Protein AF-A0A3Q9FRD4-F1 (afdb_monomer)

Structure (mmCIF, N/CA/C/O backbone):
data_AF-A0A3Q9FRD4-F1
#
_entry.id   AF-A0A3Q9FRD4-F1
#
loop_
_atom_site.group_PDB
_atom_site.id
_atom_site.type_symbol
_atom_site.label_atom_id
_atom_site.label_alt_id
_atom_site.label_comp_id
_atom_site.label_asym_id
_atom_site.label_entity_id
_atom_site.label_seq_id
_atom_site.pdbx_PDB_ins_code
_atom_site.Cartn_x
_atom_site.C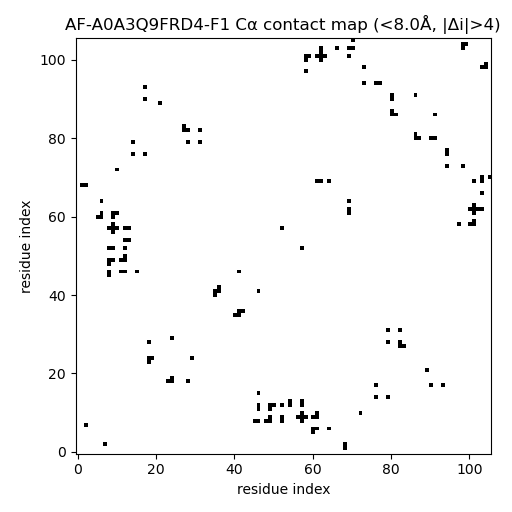artn_y
_atom_site.Cartn_z
_atom_site.occupancy
_atom_site.B_iso_or_equiv
_atom_site.auth_seq_id
_atom_site.auth_comp_id
_atom_site.auth_asym_id
_atom_site.auth_atom_id
_atom_site.pdbx_PDB_model_num
ATOM 1 N N . MET A 1 1 ? -14.943 9.392 -2.559 1.00 51.12 1 MET A N 1
ATOM 2 C CA . MET A 1 1 ? -13.527 9.235 -2.158 1.00 51.12 1 MET A CA 1
ATOM 3 C C . MET A 1 1 ? -13.431 7.918 -1.415 1.00 51.12 1 MET A C 1
ATOM 5 O O . MET A 1 1 ? -14.178 7.755 -0.467 1.00 51.12 1 MET A O 1
ATOM 9 N N . LEU A 1 2 ? -12.624 6.968 -1.891 1.00 72.88 2 LEU A N 1
ATOM 10 C CA . LEU A 1 2 ? -12.618 5.594 -1.363 1.00 72.88 2 LEU A CA 1
ATOM 11 C C . LEU A 1 2 ? -11.794 5.440 -0.071 1.00 72.88 2 LEU A C 1
ATOM 13 O O . LEU A 1 2 ? -12.104 4.579 0.740 1.00 72.88 2 LEU A O 1
ATOM 17 N N . PHE A 1 3 ? -10.813 6.323 0.146 1.00 84.19 3 PHE A N 1
ATOM 18 C CA . PHE A 1 3 ? -9.924 6.316 1.308 1.00 84.19 3 PHE A CA 1
ATOM 19 C C . PHE A 1 3 ? -9.812 7.709 1.937 1.00 84.19 3 PHE A C 1
ATOM 21 O O . PHE A 1 3 ? -9.727 8.715 1.222 1.00 84.19 3 PHE A O 1
ATOM 28 N N . GLU A 1 4 ? -9.764 7.758 3.264 1.00 90.00 4 GLU A N 1
ATOM 29 C CA . GLU A 1 4 ? -9.387 8.929 4.050 1.00 90.00 4 GLU A CA 1
ATOM 30 C C . GLU A 1 4 ? -7.887 9.224 3.924 1.00 90.00 4 GLU A C 1
ATOM 32 O O . GLU A 1 4 ? -7.120 8.453 3.347 1.00 90.00 4 GLU A O 1
ATOM 37 N N . LYS A 1 5 ? -7.429 10.360 4.463 1.00 90.31 5 LYS A N 1
ATOM 38 C CA . LYS A 1 5 ? -6.028 10.786 4.323 1.00 90.31 5 LYS A CA 1
ATOM 39 C C . LYS A 1 5 ? -5.045 9.756 4.894 1.00 90.31 5 LYS A C 1
ATOM 41 O O . LYS A 1 5 ? -4.059 9.452 4.228 1.00 90.31 5 LYS A O 1
ATOM 46 N N . ASN A 1 6 ? -5.311 9.224 6.087 1.00 91.69 6 ASN A N 1
ATOM 47 C CA . ASN A 1 6 ? -4.424 8.254 6.741 1.00 91.69 6 ASN A CA 1
ATOM 48 C C . ASN A 1 6 ? -4.482 6.882 6.066 1.00 91.69 6 ASN A C 1
ATOM 50 O O . ASN A 1 6 ? -3.435 6.294 5.820 1.00 91.69 6 ASN A O 1
ATOM 54 N N . GLU A 1 7 ? -5.675 6.428 5.676 1.00 93.06 7 GLU A N 1
ATOM 55 C CA . GLU A 1 7 ? -5.847 5.213 4.871 1.00 93.06 7 GLU A CA 1
ATOM 56 C C . GLU A 1 7 ? -5.074 5.323 3.553 1.00 93.06 7 GLU A C 1
ATOM 58 O O . GLU A 1 7 ? -4.296 4.441 3.212 1.00 93.06 7 GLU A O 1
ATOM 63 N N . LYS A 1 8 ? -5.185 6.457 2.848 1.00 92.06 8 LYS A N 1
ATOM 64 C CA . LYS A 1 8 ? -4.431 6.696 1.612 1.00 92.06 8 LYS A CA 1
ATOM 65 C C . LYS A 1 8 ? -2.921 6.666 1.853 1.00 92.06 8 LYS A C 1
ATOM 67 O O . LYS A 1 8 ? -2.205 6.100 1.036 1.00 92.06 8 LYS A O 1
ATOM 72 N N . LYS A 1 9 ? -2.425 7.251 2.950 1.00 92.94 9 LYS A N 1
ATOM 73 C CA . LYS A 1 9 ? -0.995 7.177 3.296 1.00 92.94 9 LYS A CA 1
ATOM 74 C C . LYS A 1 9 ? -0.554 5.738 3.541 1.00 92.94 9 LYS A C 1
ATOM 76 O O . LYS A 1 9 ? 0.486 5.353 3.025 1.00 92.94 9 LYS A O 1
ATOM 81 N N . ALA A 1 10 ? -1.347 4.950 4.263 1.00 93.56 10 ALA A N 1
ATOM 82 C CA . ALA A 1 10 ? -1.043 3.545 4.506 1.00 93.56 10 ALA A CA 1
ATOM 83 C C . ALA A 1 10 ? -1.023 2.728 3.201 1.00 93.56 10 ALA A C 1
ATOM 85 O O . ALA A 1 10 ? -0.093 1.961 2.981 1.00 93.56 10 ALA A O 1
ATOM 86 N N . VAL A 1 11 ? -1.982 2.953 2.292 1.00 92.19 11 VAL A N 1
ATOM 87 C CA . VAL A 1 11 ? -1.999 2.306 0.966 1.00 92.19 11 VAL A CA 1
ATOM 88 C C . VAL A 1 11 ? -0.758 2.669 0.156 1.00 92.19 11 VAL A C 1
ATOM 90 O O . VAL A 1 11 ? -0.084 1.782 -0.354 1.00 92.19 11 VAL A O 1
ATOM 93 N N . VAL A 1 12 ? -0.423 3.960 0.064 1.00 91.88 12 VAL A N 1
ATOM 94 C CA . VAL A 1 12 ? 0.758 4.421 -0.684 1.00 91.88 12 VAL A CA 1
ATOM 95 C C . VAL A 1 12 ? 2.050 3.870 -0.077 1.00 91.88 12 VAL A C 1
ATOM 97 O O . VAL A 1 12 ? 2.938 3.479 -0.827 1.00 91.88 12 VAL A O 1
ATOM 100 N N . LYS A 1 13 ? 2.145 3.778 1.257 1.00 91.62 13 LYS A N 1
ATOM 101 C CA . LYS A 1 13 ? 3.294 3.173 1.940 1.00 91.62 13 LYS A CA 1
ATOM 102 C C . LYS A 1 13 ? 3.466 1.705 1.561 1.00 91.62 13 LYS A C 1
ATOM 104 O O . LYS A 1 13 ? 4.564 1.323 1.187 1.00 91.62 13 LYS A O 1
ATOM 109 N N . VAL A 1 14 ? 2.399 0.907 1.623 1.00 89.56 14 VAL A N 1
ATOM 110 C CA . VAL A 1 14 ? 2.472 -0.532 1.321 1.00 89.56 14 VAL A CA 1
ATOM 111 C C . VAL A 1 14 ? 2.762 -0.790 -0.159 1.00 89.56 14 VAL A C 1
ATOM 113 O O . VAL A 1 14 ? 3.583 -1.644 -0.463 1.00 89.56 14 VAL A O 1
ATOM 116 N N . VAL A 1 15 ? 2.172 -0.007 -1.067 1.00 88.56 15 VAL A N 1
ATOM 117 C CA . VAL A 1 15 ? 2.508 -0.027 -2.505 1.00 88.56 15 VAL A CA 1
ATOM 118 C C . VAL A 1 15 ? 3.993 0.284 -2.716 1.00 88.56 15 VAL A C 1
ATOM 120 O O . VAL A 1 15 ? 4.696 -0.462 -3.383 1.00 88.56 15 VAL A O 1
ATOM 123 N N . ASN A 1 16 ? 4.499 1.355 -2.100 1.00 87.12 16 ASN A N 1
ATOM 124 C CA . ASN A 1 16 ? 5.907 1.733 -2.219 1.00 87.12 16 ASN A CA 1
ATOM 125 C C . ASN A 1 16 ? 6.854 0.693 -1.593 1.00 87.12 16 ASN A C 1
ATOM 127 O O . ASN A 1 16 ? 7.957 0.510 -2.088 1.00 87.12 16 ASN A O 1
ATOM 131 N N . ASP A 1 17 ? 6.462 0.044 -0.498 1.00 85.31 17 ASP A N 1
ATOM 132 C CA . ASP A 1 17 ? 7.259 -1.022 0.119 1.00 85.31 17 ASP A CA 1
ATOM 133 C C . ASP A 1 17 ? 7.297 -2.277 -0.751 1.00 85.31 17 ASP A C 1
ATOM 135 O O . ASP A 1 17 ? 8.335 -2.927 -0.822 1.00 85.31 17 ASP A O 1
ATOM 139 N N . MET A 1 18 ? 6.190 -2.592 -1.429 1.00 81.62 18 MET A N 1
ATOM 140 C CA . MET A 1 18 ? 6.114 -3.696 -2.380 1.00 81.62 18 MET A CA 1
ATOM 141 C C . MET A 1 18 ? 7.069 -3.480 -3.560 1.00 81.62 18 MET A C 1
ATOM 143 O O . MET A 1 18 ? 7.857 -4.377 -3.839 1.00 81.62 18 MET A O 1
ATOM 147 N N . MET A 1 19 ? 7.108 -2.262 -4.118 1.00 80.19 19 MET A N 1
ATOM 148 C CA . MET A 1 19 ? 8.000 -1.879 -5.233 1.00 80.19 19 MET A CA 1
ATOM 149 C C . MET A 1 19 ? 9.490 -1.983 -4.891 1.00 80.19 19 MET A C 1
ATOM 151 O O . MET A 1 19 ? 10.351 -1.940 -5.757 1.00 80.19 19 MET A O 1
ATOM 155 N N . LEU A 1 20 ? 9.824 -1.960 -3.601 1.00 79.44 20 LEU A N 1
ATOM 156 C CA . LEU A 1 20 ? 11.208 -1.963 -3.127 1.00 79.44 20 LEU A CA 1
ATOM 157 C C . LEU A 1 20 ? 11.607 -3.316 -2.534 1.00 79.44 20 LEU A C 1
ATOM 159 O O . LEU A 1 20 ? 12.729 -3.449 -2.044 1.00 79.44 20 LEU A O 1
ATOM 163 N N . SER A 1 21 ? 10.691 -4.286 -2.509 1.00 76.19 21 SER A N 1
ATOM 164 C CA . SER A 1 21 ? 10.859 -5.523 -1.746 1.00 76.19 21 SER A CA 1
ATOM 165 C C . SER A 1 21 ? 11.852 -6.501 -2.376 1.00 76.19 21 SER A C 1
ATOM 167 O O . SER A 1 21 ? 12.557 -7.199 -1.647 1.00 76.19 21 SER A O 1
ATOM 169 N N . ASP A 1 22 ? 11.958 -6.506 -3.701 1.00 69.00 22 ASP A N 1
ATOM 170 C CA . ASP A 1 22 ? 12.897 -7.310 -4.490 1.00 69.00 22 ASP A CA 1
ATOM 171 C C . ASP A 1 22 ? 14.220 -6.569 -4.796 1.00 69.00 22 ASP A C 1
ATOM 173 O O . ASP A 1 22 ? 15.199 -7.169 -5.244 1.00 69.00 22 ASP A O 1
ATOM 177 N N . GLY A 1 23 ? 14.275 -5.265 -4.499 1.00 66.81 23 GLY A N 1
ATOM 178 C CA . GLY A 1 23 ? 15.417 -4.391 -4.759 1.00 66.81 23 GLY A CA 1
ATOM 179 C C . GLY A 1 23 ? 15.556 -3.936 -6.217 1.00 66.81 23 GLY A C 1
ATOM 180 O O . GLY A 1 23 ? 16.563 -3.294 -6.536 1.00 66.81 23 GLY A O 1
ATOM 181 N N . VAL A 1 24 ? 14.581 -4.224 -7.085 1.00 70.56 24 VAL A N 1
ATOM 182 C CA . VAL A 1 24 ? 14.588 -3.872 -8.510 1.00 70.56 24 VAL A CA 1
ATOM 183 C C . VAL A 1 24 ? 13.301 -3.130 -8.849 1.00 70.56 24 VAL A C 1
ATOM 185 O O . VAL A 1 24 ? 12.235 -3.708 -8.898 1.00 70.56 24 VAL A O 1
ATOM 188 N N . ILE A 1 25 ? 13.406 -1.834 -9.146 1.00 69.75 25 ILE A N 1
ATOM 189 C CA . ILE A 1 25 ? 12.242 -1.059 -9.590 1.00 69.75 25 ILE A CA 1
ATOM 190 C C . ILE A 1 25 ? 12.074 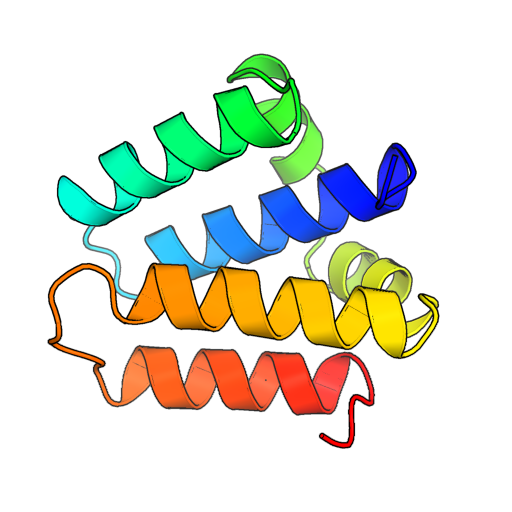-1.235 -11.104 1.00 69.75 25 ILE A C 1
ATOM 192 O O . ILE A 1 25 ? 12.931 -0.765 -11.865 1.00 69.75 25 ILE A O 1
ATOM 196 N N . ASP A 1 26 ? 10.964 -1.827 -11.550 1.00 75.44 26 ASP A N 1
ATOM 197 C CA . ASP A 1 26 ? 10.611 -1.890 -12.975 1.00 75.44 26 ASP A CA 1
ATOM 198 C C . ASP A 1 26 ? 9.950 -0.565 -13.422 1.00 75.44 26 ASP A C 1
ATOM 200 O O . ASP A 1 26 ? 9.138 0.062 -12.732 1.00 75.44 26 ASP A O 1
ATOM 204 N N . VAL A 1 27 ? 10.278 -0.125 -14.640 1.00 79.38 27 VAL A N 1
ATOM 205 C CA . VAL A 1 27 ? 9.584 0.940 -15.380 1.00 79.38 27 VAL A CA 1
ATOM 206 C C . VAL A 1 27 ? 8.064 0.752 -15.335 1.00 79.38 27 VAL A C 1
ATOM 208 O O . VAL A 1 27 ? 7.324 1.733 -15.226 1.00 79.38 27 VAL A O 1
ATOM 211 N N . GLN A 1 28 ? 7.592 -0.488 -15.400 1.00 75.81 28 GLN A N 1
ATOM 212 C CA . GLN A 1 28 ? 6.174 -0.837 -15.363 1.00 75.81 28 GLN A CA 1
ATOM 213 C C . GLN A 1 28 ? 5.509 -0.479 -14.025 1.00 75.81 28 GLN A C 1
ATOM 215 O O . GLN A 1 28 ? 4.438 0.140 -14.010 1.00 75.81 28 GLN A O 1
ATOM 220 N N . GLU A 1 29 ? 6.177 -0.730 -12.901 1.00 75.75 29 GLU A N 1
ATOM 221 C CA . GLU A 1 29 ? 5.700 -0.331 -11.575 1.00 75.75 29 GLU A CA 1
ATOM 222 C C . GLU A 1 29 ? 5.691 1.195 -11.411 1.00 75.75 29 GLU A C 1
ATOM 224 O O . GLU A 1 29 ? 4.754 1.772 -10.853 1.00 75.75 29 GLU A O 1
ATOM 229 N N . VAL A 1 30 ? 6.694 1.889 -11.964 1.00 83.44 30 VAL A N 1
ATOM 230 C CA . VAL A 1 30 ? 6.748 3.364 -11.976 1.00 83.44 30 VAL A CA 1
ATOM 231 C C . VAL A 1 30 ? 5.580 3.953 -12.774 1.00 83.44 30 VAL A C 1
ATOM 233 O O . VAL A 1 30 ? 4.979 4.965 -12.377 1.00 83.44 30 VAL A O 1
ATOM 236 N N . VAL A 1 31 ? 5.223 3.324 -13.897 1.00 85.00 31 VAL A N 1
ATOM 237 C CA . VAL A 1 31 ? 4.048 3.694 -14.696 1.00 85.00 31 VAL A CA 1
ATOM 238 C C . VAL A 1 31 ? 2.768 3.463 -13.891 1.00 85.00 31 VAL A C 1
ATOM 240 O O . VAL A 1 31 ? 1.926 4.367 -13.828 1.00 85.00 31 VAL A O 1
ATOM 243 N N . TYR A 1 32 ? 2.635 2.322 -13.211 1.00 83.81 32 TYR A N 1
ATOM 244 C CA . TYR A 1 32 ? 1.478 2.037 -12.361 1.00 83.81 32 TYR A CA 1
ATOM 245 C C . TYR A 1 32 ? 1.353 3.034 -11.198 1.00 83.81 32 TYR A C 1
ATOM 247 O O . TYR A 1 32 ? 0.288 3.625 -10.992 1.00 83.81 32 TYR A O 1
ATOM 255 N N . LEU A 1 33 ? 2.450 3.346 -10.503 1.00 85.50 33 LEU A N 1
ATOM 256 C CA . LEU A 1 33 ? 2.485 4.373 -9.461 1.00 85.50 33 LEU A CA 1
ATOM 257 C C . LEU A 1 33 ? 2.054 5.746 -10.001 1.00 85.50 33 LEU A C 1
ATOM 259 O O . LEU A 1 33 ? 1.324 6.487 -9.338 1.00 85.50 33 LEU A O 1
ATOM 263 N N . SER A 1 34 ? 2.439 6.080 -11.233 1.00 87.12 34 SER A N 1
ATOM 264 C CA . SER A 1 34 ? 2.006 7.313 -11.901 1.00 87.12 34 SER A CA 1
ATOM 265 C C . SER A 1 34 ? 0.501 7.330 -12.195 1.00 87.12 34 SER A C 1
ATOM 267 O O . SER A 1 34 ? -0.140 8.385 -12.102 1.00 87.12 34 SER A O 1
ATOM 269 N N . LEU A 1 35 ? -0.100 6.178 -12.502 1.00 87.44 35 LEU A N 1
ATOM 270 C CA . LEU A 1 35 ? -1.554 6.037 -12.624 1.00 87.44 35 LEU A CA 1
ATOM 271 C C . LEU A 1 35 ? -2.246 6.172 -11.263 1.00 87.44 35 LEU A C 1
ATOM 273 O O . LEU A 1 35 ? -3.257 6.874 -11.166 1.00 87.44 35 LEU A O 1
ATOM 277 N N . LEU A 1 36 ? -1.686 5.586 -10.201 1.00 87.19 36 LEU A N 1
ATOM 278 C CA . LEU A 1 36 ? -2.201 5.735 -8.838 1.00 87.19 36 LEU A CA 1
ATOM 279 C C . LEU A 1 36 ? -2.175 7.194 -8.374 1.00 87.19 36 LEU A C 1
ATOM 281 O O . LEU A 1 36 ? -3.188 7.676 -7.859 1.00 87.19 36 LEU A O 1
ATOM 285 N N . LYS A 1 37 ? -1.076 7.922 -8.623 1.00 89.81 37 LYS A N 1
ATOM 286 C CA . LYS A 1 37 ? -0.962 9.368 -8.355 1.00 89.81 37 LYS A CA 1
ATOM 287 C C . LYS A 1 37 ? -2.131 10.138 -8.965 1.00 89.81 37 LYS A C 1
ATOM 289 O O . LYS A 1 37 ? -2.788 10.923 -8.279 1.00 89.81 37 LYS A O 1
ATOM 294 N N . LYS A 1 38 ? -2.458 9.861 -10.234 1.00 88.25 38 LYS A N 1
ATOM 295 C CA . LYS A 1 38 ? -3.597 10.476 -10.938 1.00 88.25 38 LYS A CA 1
ATOM 296 C C . LYS A 1 38 ? -4.945 10.045 -10.349 1.00 88.25 38 LYS A C 1
ATOM 298 O O . LYS A 1 38 ? -5.772 10.901 -10.036 1.00 88.25 38 LYS A O 1
ATOM 303 N N . LYS A 1 39 ? -5.161 8.738 -10.156 1.00 85.94 39 LYS A N 1
ATOM 304 C CA . LYS A 1 39 ? -6.424 8.144 -9.671 1.00 85.94 39 LYS A CA 1
ATOM 305 C C . LYS A 1 39 ? -6.781 8.624 -8.266 1.00 85.94 39 LYS A C 1
ATOM 307 O O . LYS A 1 39 ? -7.925 8.987 -7.995 1.00 85.94 39 LYS A O 1
ATOM 312 N N . PHE A 1 40 ? -5.796 8.666 -7.377 1.00 84.19 40 PHE A N 1
ATOM 313 C CA . PHE A 1 40 ? -5.974 9.035 -5.978 1.00 84.19 40 PHE A CA 1
ATOM 314 C C . PHE A 1 40 ? -5.573 10.481 -5.678 1.00 84.19 40 PHE A C 1
ATOM 316 O O . PHE A 1 40 ? -5.701 10.896 -4.526 1.00 84.19 40 PHE A O 1
ATOM 323 N N . LYS A 1 41 ? -5.169 11.271 -6.681 1.00 87.75 41 LYS A N 1
ATOM 324 C CA . LYS A 1 41 ? -4.784 12.686 -6.549 1.00 87.75 41 LYS A CA 1
ATOM 325 C C . LYS A 1 41 ? -3.740 12.898 -5.445 1.00 87.75 41 LYS A C 1
ATOM 327 O O . LYS A 1 41 ? -3.997 13.613 -4.476 1.00 87.75 41 LYS A O 1
ATOM 332 N N . PHE A 1 42 ? -2.602 12.224 -5.566 1.00 88.81 42 PHE A N 1
ATOM 333 C CA . PHE A 1 42 ? -1.434 12.428 -4.708 1.00 88.81 42 PHE A CA 1
ATOM 334 C C . PHE A 1 42 ? -0.173 12.635 -5.553 1.00 88.81 42 PHE A C 1
ATOM 336 O O . PHE A 1 42 ? -0.150 12.292 -6.733 1.00 88.81 42 PHE A O 1
ATOM 343 N N . ASP A 1 43 ? 0.855 13.219 -4.947 1.00 90.19 43 ASP A N 1
ATOM 344 C CA . ASP A 1 43 ? 2.124 13.576 -5.578 1.00 90.19 43 ASP A CA 1
ATOM 345 C C . ASP A 1 43 ? 3.314 12.936 -4.842 1.00 90.19 43 ASP A C 1
ATOM 347 O O . ASP A 1 43 ? 3.147 12.203 -3.865 1.00 90.19 43 ASP A O 1
ATOM 351 N N . ASP A 1 44 ? 4.531 13.207 -5.313 1.00 89.56 44 ASP A N 1
ATOM 352 C CA . ASP A 1 44 ? 5.759 12.701 -4.689 1.00 89.56 44 ASP A CA 1
ATOM 353 C C . ASP A 1 44 ? 5.929 13.167 -3.242 1.00 89.56 44 ASP A C 1
ATOM 355 O O . ASP A 1 44 ? 6.383 12.405 -2.392 1.00 89.56 44 ASP A O 1
ATOM 359 N N . LYS A 1 45 ? 5.475 14.380 -2.909 1.00 91.62 45 LYS A N 1
ATOM 360 C CA . LYS A 1 45 ? 5.492 14.865 -1.526 1.00 91.62 45 LYS A CA 1
ATOM 361 C C . LYS A 1 45 ? 4.619 13.993 -0.625 1.00 91.62 45 LYS A C 1
ATOM 363 O O . LYS A 1 45 ? 5.002 13.700 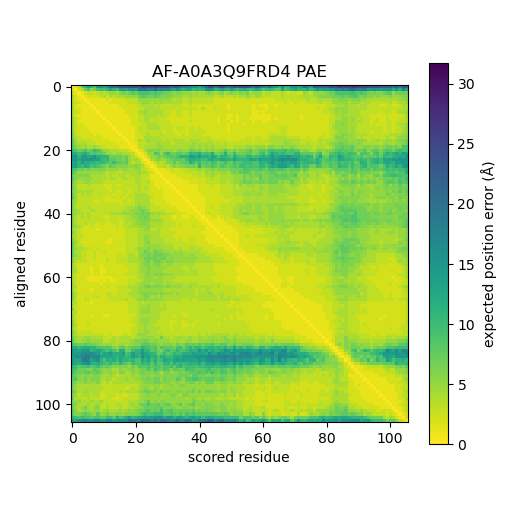0.506 1.00 91.62 45 LYS A O 1
ATOM 368 N N . PHE A 1 46 ? 3.462 13.554 -1.112 1.00 92.19 46 PHE A N 1
ATOM 369 C CA . PHE A 1 46 ? 2.600 12.637 -0.375 1.00 92.19 46 PHE A CA 1
ATOM 370 C C . PHE A 1 46 ? 3.243 11.258 -0.184 1.00 92.19 46 PHE A C 1
ATOM 372 O O . PHE A 1 46 ? 3.079 10.660 0.880 1.00 92.19 46 PHE A O 1
ATOM 379 N N . ILE A 1 47 ? 4.001 10.773 -1.173 1.00 90.50 47 ILE A N 1
ATOM 380 C CA . ILE A 1 47 ? 4.792 9.541 -1.043 1.00 90.50 47 ILE A CA 1
ATOM 381 C C . ILE A 1 47 ? 5.837 9.711 0.066 1.00 90.50 47 ILE A C 1
ATOM 383 O O . ILE A 1 47 ? 5.875 8.901 0.991 1.00 90.50 47 ILE A O 1
ATOM 387 N N . GLU A 1 48 ? 6.611 10.795 0.055 1.00 91.75 48 GLU A N 1
ATOM 388 C CA . GLU A 1 48 ? 7.596 11.080 1.109 1.00 91.75 48 GLU A CA 1
ATOM 389 C C . GLU A 1 48 ? 6.953 11.220 2.497 1.00 91.75 48 GLU A C 1
ATOM 391 O O . GLU A 1 48 ? 7.497 10.771 3.505 1.00 91.75 48 GLU A O 1
ATOM 396 N N . GLU A 1 49 ? 5.752 11.795 2.580 1.00 92.19 49 GLU A N 1
ATOM 397 C CA . GLU A 1 49 ? 4.987 11.810 3.826 1.00 92.19 49 GLU A CA 1
ATOM 398 C C . GLU A 1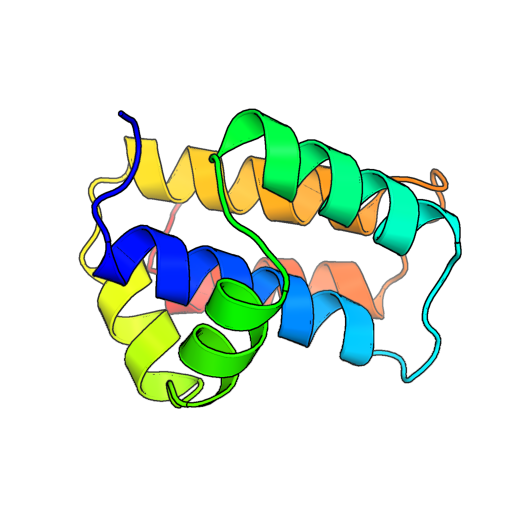 49 ? 4.521 10.417 4.262 1.00 92.19 49 GLU A C 1
ATOM 400 O O . GLU A 1 49 ? 4.464 10.159 5.464 1.00 92.19 49 GLU A O 1
ATOM 405 N N . SER A 1 50 ? 4.160 9.540 3.324 1.00 91.62 50 SER A N 1
ATOM 406 C CA . SER A 1 50 ? 3.729 8.172 3.626 1.00 91.62 50 SER A CA 1
ATOM 407 C C . SER A 1 50 ? 4.876 7.304 4.142 1.00 91.62 50 SER A C 1
ATOM 409 O O . SER A 1 50 ? 4.662 6.519 5.060 1.00 91.62 50 SER A O 1
ATOM 411 N N . LYS A 1 51 ? 6.110 7.521 3.658 1.00 89.25 51 LYS A N 1
ATOM 412 C CA . LYS A 1 51 ? 7.331 6.837 4.130 1.00 89.25 51 LYS A CA 1
ATOM 413 C C . LYS A 1 51 ? 7.619 7.053 5.618 1.00 89.25 51 LYS A C 1
ATOM 415 O O . LYS A 1 51 ? 8.334 6.259 6.216 1.00 89.25 51 LYS A O 1
ATOM 420 N N . LYS A 1 52 ? 7.045 8.098 6.223 1.00 92.38 52 LYS A N 1
ATOM 421 C CA . LYS A 1 52 ? 7.155 8.375 7.664 1.00 92.38 52 LYS A CA 1
ATOM 422 C C . LYS A 1 52 ? 6.295 7.451 8.527 1.00 92.38 52 LYS A C 1
ATOM 424 O O . LYS A 1 52 ? 6.519 7.400 9.732 1.00 92.38 52 LYS A O 1
ATOM 429 N N . LEU A 1 53 ? 5.303 6.769 7.948 1.00 92.75 53 LEU A N 1
ATOM 430 C CA . LEU A 1 53 ? 4.560 5.731 8.657 1.00 92.75 53 LEU A CA 1
ATOM 431 C C . LEU A 1 53 ? 5.449 4.507 8.831 1.00 92.75 53 LEU A C 1
ATOM 433 O O . LEU A 1 53 ? 6.103 4.065 7.885 1.00 92.75 53 LEU A O 1
ATOM 437 N N . THR A 1 54 ? 5.422 3.915 10.021 1.00 91.31 54 THR A N 1
ATOM 438 C CA . THR A 1 54 ? 6.015 2.592 10.189 1.00 91.31 54 THR A CA 1
ATOM 439 C C . THR A 1 54 ? 5.163 1.549 9.462 1.00 91.31 54 THR A C 1
ATOM 441 O O . THR A 1 54 ? 3.966 1.744 9.212 1.00 91.31 54 THR A O 1
ATOM 444 N N . THR A 1 55 ? 5.763 0.409 9.122 1.00 86.12 55 THR A N 1
ATOM 445 C CA . THR A 1 55 ? 5.017 -0.726 8.558 1.00 86.12 55 THR A CA 1
ATOM 446 C C . THR A 1 55 ? 3.916 -1.183 9.521 1.00 86.12 55 THR A C 1
ATOM 448 O O . THR A 1 55 ? 2.798 -1.448 9.088 1.00 86.12 55 THR A O 1
ATOM 451 N N . SER A 1 56 ? 4.187 -1.173 10.833 1.00 88.62 56 SER A N 1
ATOM 452 C CA . SER A 1 56 ? 3.208 -1.507 11.879 1.00 88.62 56 SER A CA 1
ATOM 453 C C . SER A 1 56 ? 2.007 -0.553 11.893 1.00 88.62 56 SER A C 1
ATOM 455 O O . SER A 1 56 ? 0.858 -1.000 11.945 1.00 88.62 56 SER A O 1
ATOM 457 N N . ASP A 1 57 ? 2.249 0.759 11.785 1.00 93.19 57 ASP A N 1
ATOM 458 C CA . ASP A 1 57 ? 1.172 1.757 11.723 1.00 93.19 57 ASP A CA 1
ATOM 459 C C . ASP A 1 57 ? 0.332 1.575 10.461 1.00 93.19 57 ASP A C 1
ATOM 461 O O . ASP A 1 57 ? -0.896 1.619 10.509 1.00 93.19 57 ASP A O 1
ATOM 465 N N . SER A 1 58 ? 0.995 1.321 9.331 1.00 92.62 58 SER A N 1
ATOM 466 C CA . SER A 1 58 ? 0.328 1.107 8.047 1.00 92.62 58 SER A CA 1
ATOM 467 C C . SER A 1 58 ? -0.577 -0.122 8.106 1.00 92.62 58 SER A C 1
ATOM 469 O O . SER A 1 58 ? -1.754 -0.025 7.770 1.00 92.62 58 SER A O 1
ATOM 471 N N . VAL A 1 59 ? -0.079 -1.248 8.626 1.00 91.25 59 VAL A N 1
ATOM 472 C CA . VAL A 1 59 ? -0.877 -2.466 8.836 1.00 91.25 59 VAL A CA 1
ATOM 473 C C . VAL A 1 59 ? -2.055 -2.200 9.771 1.00 91.25 59 VAL A C 1
ATOM 475 O O . VAL A 1 59 ? -3.173 -2.607 9.469 1.00 91.25 59 VAL A O 1
ATOM 478 N N . SER A 1 60 ? -1.837 -1.479 10.872 1.00 93.88 60 SER A N 1
ATOM 479 C CA . SER A 1 60 ? -2.896 -1.160 11.838 1.00 93.88 60 SER A CA 1
ATOM 480 C C . SER A 1 60 ? -4.010 -0.315 11.214 1.00 93.88 60 SER A C 1
ATOM 482 O O . SER A 1 60 ? -5.190 -0.608 11.409 1.00 93.88 60 SER A O 1
ATOM 484 N N . ILE A 1 61 ? -3.647 0.692 10.410 1.00 95.12 61 ILE A N 1
ATOM 485 C CA . ILE A 1 61 ? -4.601 1.518 9.660 1.00 95.12 61 ILE A CA 1
ATOM 486 C C . ILE A 1 61 ? -5.380 0.657 8.665 1.00 95.12 61 ILE A C 1
ATOM 488 O O . ILE A 1 61 ? -6.607 0.726 8.635 1.00 95.12 61 ILE A O 1
ATOM 492 N N . LEU A 1 62 ? -4.690 -0.171 7.873 1.00 94.06 62 LEU A N 1
ATOM 493 C CA . LEU A 1 62 ? -5.334 -0.994 6.850 1.00 94.06 62 LEU A CA 1
ATOM 494 C C . LEU A 1 62 ? -6.265 -2.053 7.458 1.00 94.06 62 LEU A C 1
ATOM 496 O O . LEU A 1 62 ? -7.367 -2.274 6.956 1.00 94.06 62 LEU A O 1
ATOM 500 N N . LYS A 1 63 ? -5.857 -2.667 8.572 1.00 93.94 63 LYS A N 1
ATOM 501 C CA . LYS A 1 63 ? -6.658 -3.641 9.321 1.00 93.94 63 LYS A CA 1
ATOM 502 C C . LYS A 1 63 ? -7.950 -3.035 9.871 1.00 93.94 63 LYS A C 1
ATOM 504 O O . LYS A 1 63 ? -8.970 -3.721 9.905 1.00 93.94 63 LYS A O 1
ATOM 509 N N . GLY A 1 64 ? -7.908 -1.764 10.275 1.00 94.06 64 GLY A N 1
ATOM 510 C CA . GLY A 1 64 ? -9.063 -1.018 10.779 1.00 94.06 64 GLY A CA 1
ATOM 511 C C . GLY A 1 64 ? -10.062 -0.571 9.706 1.00 94.06 64 GLY A C 1
ATOM 512 O O . GLY A 1 64 ? -11.119 -0.047 10.051 1.00 94.06 64 GLY A O 1
ATOM 513 N N . MET A 1 65 ? -9.758 -0.756 8.417 1.00 93.88 65 MET A N 1
ATOM 514 C CA . MET A 1 65 ? -10.672 -0.380 7.338 1.00 93.88 65 MET A CA 1
ATOM 515 C C . MET A 1 65 ? -11.836 -1.377 7.191 1.00 93.88 65 MET A C 1
ATOM 517 O O . MET A 1 65 ? -11.686 -2.552 7.515 1.00 93.88 65 MET A O 1
ATOM 521 N N . PRO A 1 66 ? -12.985 -0.963 6.629 1.00 93.12 66 PRO A N 1
ATOM 522 C CA . PRO A 1 66 ? -14.031 -1.895 6.208 1.00 93.12 66 PRO A CA 1
ATOM 523 C C . PRO A 1 66 ? -13.537 -2.869 5.128 1.00 93.12 66 PRO A C 1
ATOM 525 O O . PRO A 1 66 ? -12.710 -2.495 4.293 1.00 93.12 66 PRO A O 1
ATOM 528 N N . ASP A 1 67 ? -14.110 -4.073 5.070 1.00 91.69 67 ASP A N 1
ATOM 529 C CA . ASP A 1 67 ? -13.684 -5.125 4.131 1.00 91.69 67 ASP A CA 1
ATOM 530 C C . ASP A 1 67 ? -13.717 -4.683 2.666 1.00 91.69 67 ASP A C 1
ATOM 532 O O . ASP A 1 67 ? -12.800 -4.993 1.913 1.00 91.69 67 ASP A O 1
ATOM 536 N N . GLN A 1 68 ? -14.692 -3.856 2.275 1.00 91.31 68 GLN A N 1
ATOM 537 C CA . GLN A 1 68 ? -14.743 -3.278 0.929 1.00 91.31 68 GLN A CA 1
ATOM 538 C C . GLN A 1 68 ? -13.472 -2.478 0.597 1.00 91.31 68 GLN A C 1
ATOM 540 O O . GLN A 1 68 ? -12.957 -2.546 -0.515 1.00 91.31 68 GLN A O 1
ATOM 545 N N . LYS A 1 69 ? -12.942 -1.703 1.551 1.00 92.81 69 LYS A N 1
ATOM 546 C CA . LYS A 1 69 ? -11.702 -0.940 1.352 1.00 92.81 69 LYS A CA 1
ATOM 547 C C . LYS A 1 69 ? -10.482 -1.860 1.345 1.00 92.81 69 LYS A C 1
ATOM 549 O O . LYS A 1 69 ? -9.576 -1.623 0.552 1.00 92.81 69 LYS A O 1
ATOM 554 N N . LYS A 1 70 ? -10.463 -2.907 2.177 1.00 93.69 70 LYS A N 1
ATOM 555 C CA . LYS A 1 70 ? -9.399 -3.926 2.165 1.00 93.69 70 LYS A CA 1
ATOM 556 C C . LYS A 1 70 ? -9.341 -4.657 0.825 1.00 93.69 70 LYS A C 1
ATOM 558 O O . LYS A 1 70 ? -8.261 -4.780 0.261 1.00 93.69 70 LYS A O 1
ATOM 563 N N . GLU A 1 71 ? -10.490 -5.033 0.269 1.00 92.19 71 GLU A N 1
ATOM 564 C CA . GLU A 1 71 ? -10.596 -5.616 -1.072 1.00 92.19 71 GLU A CA 1
ATOM 565 C C . GLU A 1 71 ? -9.983 -4.688 -2.131 1.00 92.19 71 GLU A C 1
ATOM 567 O O . GLU A 1 71 ? -9.205 -5.128 -2.976 1.00 92.19 71 GLU A O 1
ATOM 572 N N . TRP A 1 72 ? -10.274 -3.384 -2.067 1.00 91.38 72 TRP A N 1
ATOM 573 C CA . TRP A 1 72 ? -9.654 -2.408 -2.966 1.00 91.38 72 TRP A CA 1
ATOM 574 C C . TRP A 1 72 ? -8.135 -2.339 -2.820 1.00 91.38 72 TRP A C 1
ATOM 576 O O . TRP A 1 72 ? -7.447 -2.197 -3.827 1.00 91.38 72 TRP A O 1
ATOM 586 N N . VAL A 1 73 ? -7.606 -2.443 -1.600 1.00 91.56 73 VAL A N 1
ATOM 587 C CA . VAL A 1 73 ? -6.155 -2.494 -1.378 1.00 91.56 73 VAL A CA 1
ATOM 588 C C . VAL A 1 73 ? -5.555 -3.753 -1.980 1.00 91.56 73 VAL A C 1
ATOM 590 O O . VAL A 1 73 ? -4.581 -3.646 -2.716 1.00 91.56 73 VAL A O 1
ATOM 593 N N . MET A 1 74 ? -6.167 -4.917 -1.759 1.00 91.56 74 MET A N 1
ATOM 594 C CA . MET A 1 74 ? -5.690 -6.167 -2.350 1.00 91.56 74 MET A CA 1
ATOM 595 C C . MET A 1 74 ? -5.701 -6.124 -3.878 1.00 91.56 74 MET A C 1
ATOM 597 O O . MET A 1 74 ? -4.751 -6.588 -4.495 1.00 91.56 74 MET A O 1
ATOM 601 N N . LYS A 1 75 ? -6.719 -5.508 -4.494 1.00 90.31 75 LYS A N 1
ATOM 602 C CA . LYS A 1 75 ? -6.760 -5.303 -5.951 1.00 90.31 75 LYS A CA 1
ATOM 603 C C . LYS A 1 75 ? -5.633 -4.402 -6.442 1.00 90.31 75 LYS A C 1
ATOM 605 O O . LYS A 1 75 ? -5.013 -4.729 -7.441 1.00 90.31 75 LYS A O 1
ATOM 610 N N . ILE A 1 76 ? -5.349 -3.300 -5.743 1.00 89.69 76 ILE A N 1
ATOM 611 C CA . ILE A 1 76 ? -4.245 -2.397 -6.107 1.00 89.69 76 ILE A CA 1
ATOM 612 C C . ILE A 1 76 ? -2.902 -3.128 -6.028 1.00 89.69 76 ILE A C 1
ATOM 614 O O . ILE A 1 76 ? -2.099 -3.015 -6.944 1.00 89.69 76 ILE A O 1
ATOM 618 N N . LEU A 1 77 ? -2.667 -3.880 -4.950 1.00 87.81 77 LEU A N 1
ATOM 619 C CA . LEU A 1 77 ? -1.423 -4.630 -4.768 1.00 87.81 77 LEU A CA 1
ATOM 620 C C . LEU A 1 77 ? -1.285 -5.750 -5.801 1.00 87.81 77 LEU A C 1
ATOM 622 O O . LEU A 1 77 ? -0.210 -5.934 -6.351 1.00 87.81 77 LEU A O 1
ATOM 626 N N . PHE A 1 78 ? -2.376 -6.450 -6.111 1.00 87.31 78 PHE A N 1
ATOM 627 C CA . PHE A 1 78 ? -2.385 -7.486 -7.139 1.00 87.31 78 PHE A CA 1
ATOM 628 C C . PHE A 1 78 ? -2.130 -6.918 -8.539 1.00 87.31 78 PHE A C 1
ATOM 630 O O . PHE A 1 78 ? -1.321 -7.457 -9.282 1.00 87.31 78 PHE A O 1
ATOM 637 N N . GLU A 1 79 ? -2.803 -5.821 -8.900 1.00 85.81 79 GLU A N 1
ATOM 638 C CA . GLU A 1 79 ? -2.577 -5.141 -10.178 1.00 85.81 79 GLU A CA 1
ATOM 639 C C . GLU A 1 79 ? -1.135 -4.650 -10.301 1.00 85.81 79 GLU A C 1
ATOM 641 O O . GLU A 1 79 ? -0.579 -4.733 -11.388 1.00 85.81 79 GLU A O 1
ATOM 646 N N . MET A 1 80 ? -0.549 -4.157 -9.206 1.00 83.12 80 MET A N 1
ATOM 647 C CA . MET A 1 80 ? 0.830 -3.680 -9.170 1.00 83.12 80 MET A CA 1
ATOM 648 C C . MET A 1 80 ? 1.850 -4.816 -9.326 1.00 83.12 80 MET A C 1
ATOM 650 O O . MET A 1 80 ? 2.803 -4.668 -10.077 1.00 83.12 80 MET A O 1
ATOM 654 N N . ALA A 1 81 ? 1.632 -5.940 -8.651 1.00 78.81 81 ALA A N 1
ATOM 655 C CA . ALA A 1 81 ? 2.522 -7.100 -8.692 1.00 78.81 81 ALA A CA 1
ATOM 656 C C . ALA A 1 81 ? 2.446 -7.902 -10.000 1.00 78.81 81 ALA A C 1
ATOM 658 O O . ALA A 1 81 ? 3.166 -8.865 -10.198 1.00 78.81 81 ALA A O 1
ATOM 659 N N . ASN A 1 82 ? 1.474 -7.596 -10.859 1.00 78.75 82 ASN A N 1
ATOM 660 C CA . ASN A 1 82 ? 1.235 -8.331 -12.099 1.00 78.75 82 ASN A CA 1
ATOM 661 C C . ASN A 1 82 ? 1.225 -7.377 -13.306 1.00 78.75 82 ASN A C 1
ATOM 663 O O . ASN A 1 82 ? 0.573 -7.666 -14.312 1.00 78.75 82 ASN A O 1
ATOM 667 N N . VAL A 1 83 ? 1.885 -6.213 -13.218 1.00 71.81 83 VAL A N 1
ATOM 668 C CA . VAL A 1 83 ? 1.890 -5.224 -14.317 1.00 71.81 83 VAL A CA 1
ATOM 669 C C . VAL A 1 83 ? 2.617 -5.766 -15.551 1.00 71.81 83 VAL A C 1
ATOM 671 O O . VAL A 1 83 ? 2.184 -5.498 -16.671 1.00 71.81 83 VAL A O 1
ATOM 674 N N . ASP A 1 84 ? 3.663 -6.560 -15.356 1.00 64.06 84 ASP A N 1
ATOM 675 C CA . ASP A 1 84 ? 4.489 -7.175 -16.401 1.00 64.06 84 ASP A CA 1
ATOM 676 C C . ASP A 1 84 ? 4.046 -8.594 -16.794 1.00 64.06 84 ASP A C 1
ATOM 678 O O . ASP A 1 84 ? 4.609 -9.202 -17.708 1.00 64.06 84 ASP A O 1
ATOM 682 N N . ASN A 1 85 ? 2.977 -9.088 -16.159 1.00 62.34 85 ASN A N 1
ATOM 683 C CA . ASN A 1 85 ? 2.476 -10.453 -16.286 1.00 62.34 85 ASN A CA 1
ATOM 684 C C . ASN A 1 85 ? 3.468 -11.529 -15.783 1.00 62.34 85 ASN A C 1
ATOM 686 O O . ASN A 1 85 ? 3.285 -12.708 -16.105 1.00 62.34 85 ASN A O 1
ATOM 690 N N . ASP A 1 86 ? 4.472 -11.139 -14.990 1.00 64.38 86 ASP A N 1
ATOM 691 C CA . ASP A 1 86 ? 5.476 -12.002 -14.363 1.00 64.38 86 ASP A CA 1
ATOM 692 C C . ASP A 1 86 ? 5.364 -11.928 -12.834 1.00 64.38 86 ASP A C 1
ATOM 694 O O . ASP A 1 86 ? 6.222 -11.422 -12.126 1.00 64.38 86 ASP A O 1
ATOM 698 N N . PHE A 1 87 ? 4.248 -12.441 -12.312 1.00 67.38 87 PHE A N 1
ATOM 699 C CA . PHE A 1 87 ? 3.976 -12.425 -10.876 1.00 67.38 87 PHE A CA 1
ATOM 700 C C . PHE A 1 87 ? 4.919 -13.387 -10.129 1.00 67.38 87 PHE A C 1
ATOM 702 O O . PHE A 1 87 ? 4.652 -14.604 -10.058 1.00 67.38 87 PHE A O 1
ATOM 709 N N . ASP A 1 88 ? 6.003 -12.855 -9.561 1.00 71.38 88 ASP A N 1
ATOM 710 C CA . ASP A 1 88 ? 7.063 -13.636 -8.917 1.00 71.38 88 ASP A CA 1
ATOM 711 C C . ASP A 1 88 ? 6.564 -14.287 -7.609 1.00 71.38 88 ASP A C 1
ATOM 713 O O . ASP A 1 88 ? 5.607 -13.862 -6.950 1.00 71.38 88 ASP A O 1
ATOM 717 N N . ALA A 1 89 ? 7.212 -15.379 -7.205 1.00 74.50 89 ALA A N 1
ATOM 718 C CA . ALA A 1 89 ? 6.964 -16.056 -5.941 1.00 74.50 89 ALA A CA 1
ATOM 719 C C . ALA A 1 89 ? 7.139 -15.119 -4.732 1.00 74.50 89 ALA A C 1
ATOM 721 O O . ALA A 1 89 ? 6.382 -15.240 -3.765 1.00 74.50 89 ALA A O 1
ATOM 722 N N . ASN A 1 90 ? 8.089 -14.179 -4.781 1.00 74.19 90 ASN A N 1
ATOM 723 C CA . ASN A 1 90 ? 8.319 -13.231 -3.689 1.00 74.19 90 ASN A CA 1
ATOM 724 C C . ASN A 1 90 ? 7.150 -12.251 -3.524 1.00 74.19 90 ASN A C 1
ATOM 726 O O . ASN A 1 90 ? 6.668 -12.041 -2.408 1.00 74.19 90 ASN A O 1
ATOM 730 N N . GLU A 1 91 ? 6.631 -11.720 -4.628 1.00 74.44 91 GLU A N 1
ATOM 731 C CA . GLU A 1 91 ? 5.495 -10.799 -4.623 1.00 74.44 91 GLU A CA 1
ATOM 732 C C . GLU A 1 91 ? 4.204 -11.487 -4.173 1.00 74.44 91 G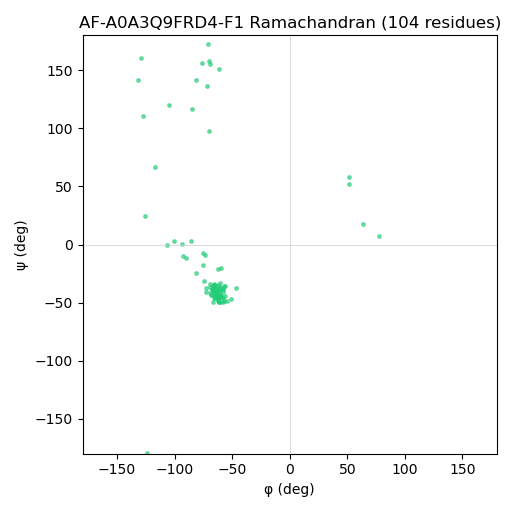LU A C 1
ATOM 734 O O . GLU A 1 91 ? 3.435 -10.922 -3.393 1.00 74.44 91 GLU A O 1
ATOM 739 N N . LYS A 1 92 ? 3.997 -12.747 -4.585 1.00 81.25 92 LYS A N 1
ATOM 740 C CA . LYS A 1 92 ? 2.902 -13.601 -4.093 1.00 81.25 92 LYS A CA 1
ATOM 741 C C . LYS A 1 92 ? 2.948 -13.764 -2.580 1.00 81.25 92 LYS A C 1
ATOM 743 O O . LYS A 1 92 ? 1.929 -13.594 -1.911 1.00 81.25 92 LYS A O 1
ATOM 748 N N . ILE A 1 93 ? 4.122 -14.083 -2.033 1.00 82.88 93 ILE A N 1
ATOM 749 C CA . ILE A 1 93 ? 4.312 -14.233 -0.585 1.00 82.88 93 ILE A CA 1
ATOM 750 C C . ILE A 1 93 ? 4.032 -12.907 0.122 1.00 82.88 93 ILE A C 1
ATOM 752 O O . ILE A 1 93 ? 3.352 -12.890 1.148 1.00 82.88 93 ILE A O 1
ATOM 756 N N . LEU A 1 94 ? 4.518 -11.790 -0.419 1.00 81.69 94 LEU A N 1
ATOM 757 C CA . LEU A 1 94 ? 4.296 -10.477 0.174 1.00 81.69 94 LEU A CA 1
ATOM 758 C C . LEU A 1 94 ? 2.810 -10.094 0.175 1.00 81.69 94 LEU A C 1
ATOM 760 O O . LEU A 1 94 ? 2.295 -9.638 1.198 1.00 81.69 94 LEU A O 1
ATOM 764 N N . LEU A 1 95 ? 2.106 -10.335 -0.930 1.00 87.19 95 LEU A N 1
ATOM 765 C CA . LEU A 1 95 ? 0.674 -10.082 -1.056 1.00 87.19 95 LEU A CA 1
ATOM 766 C C . LEU A 1 95 ? -0.139 -10.936 -0.071 1.00 87.19 95 LEU A C 1
ATOM 768 O O . LEU A 1 95 ? -1.024 -10.414 0.611 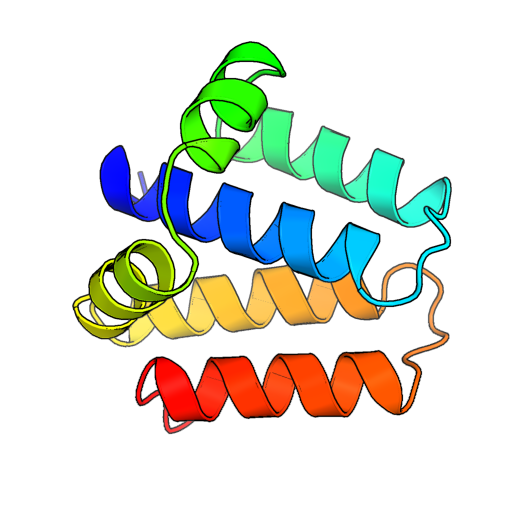1.00 87.19 95 LEU A O 1
ATOM 772 N N . GLU A 1 96 ? 0.199 -12.218 0.078 1.00 87.50 96 GLU A N 1
ATOM 773 C CA . GLU A 1 96 ? -0.429 -13.098 1.070 1.00 87.50 96 GLU A CA 1
ATOM 774 C C . GLU A 1 96 ? -0.136 -12.665 2.511 1.00 87.50 96 GLU A C 1
ATOM 776 O O . GLU A 1 96 ? -1.041 -12.632 3.349 1.00 87.50 96 GLU A O 1
ATOM 781 N N . ASN A 1 97 ? 1.096 -12.245 2.804 1.00 87.38 97 ASN A N 1
ATOM 782 C CA . ASN A 1 97 ? 1.452 -11.712 4.117 1.00 87.38 97 ASN A CA 1
ATOM 783 C C . ASN A 1 97 ? 0.626 -10.465 4.448 1.00 87.38 97 ASN A C 1
ATOM 785 O O . ASN A 1 97 ? 0.082 -10.360 5.549 1.00 87.38 97 ASN A O 1
ATOM 789 N N . ILE A 1 98 ? 0.479 -9.540 3.495 1.00 87.75 98 ILE A N 1
ATOM 790 C CA . ILE A 1 98 ? -0.350 -8.344 3.674 1.00 87.75 98 ILE A CA 1
ATOM 791 C C . ILE A 1 98 ? -1.808 -8.740 3.913 1.00 87.75 98 ILE A C 1
ATOM 793 O O . ILE 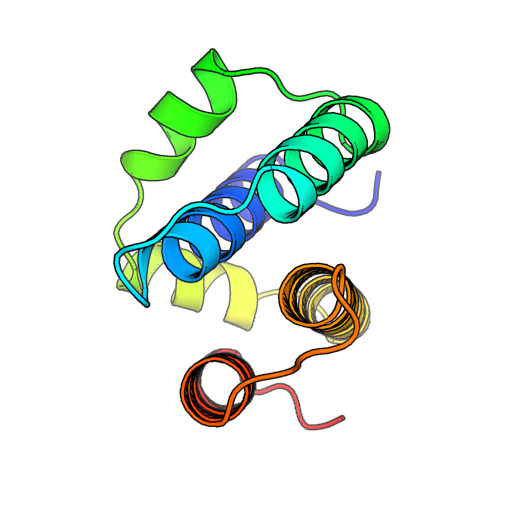A 1 98 ? -2.412 -8.235 4.860 1.00 87.75 98 ILE A O 1
ATOM 797 N N . ARG A 1 99 ? -2.355 -9.679 3.129 1.00 91.44 99 ARG A N 1
ATOM 798 C CA . ARG A 1 99 ? -3.729 -10.185 3.285 1.00 91.44 99 ARG A CA 1
ATOM 799 C C . ARG A 1 99 ? -4.000 -10.694 4.702 1.00 91.44 99 ARG A C 1
ATOM 801 O O . ARG A 1 99 ? -5.000 -10.313 5.315 1.00 91.44 99 ARG A O 1
ATOM 808 N N . VAL A 1 100 ? -3.094 -11.518 5.232 1.00 90.88 100 VAL A N 1
ATOM 809 C CA . VAL A 1 100 ? -3.184 -12.064 6.595 1.00 90.88 100 VAL A CA 1
ATOM 810 C C . VAL A 1 100 ? -3.067 -10.952 7.640 1.00 90.88 100 VAL A C 1
ATOM 812 O O . VAL A 1 100 ? -3.858 -10.901 8.583 1.00 90.88 100 VAL A O 1
ATOM 815 N N . LEU A 1 101 ? -2.118 -10.027 7.471 1.00 89.44 101 LEU A N 1
ATOM 816 C CA . LEU A 1 101 ? -1.870 -8.939 8.421 1.00 89.44 101 LEU A CA 1
ATOM 817 C C . LEU A 1 101 ? -3.056 -7.975 8.555 1.00 89.44 101 LEU A C 1
ATOM 819 O O . LEU A 1 101 ? -3.348 -7.514 9.662 1.00 89.44 101 LEU A O 1
ATOM 823 N N . ILE A 1 102 ? -3.763 -7.694 7.457 1.00 90.56 102 ILE A N 1
ATOM 824 C CA . ILE A 1 102 ? -4.937 -6.806 7.465 1.00 90.56 102 ILE A CA 1
ATOM 825 C C . ILE A 1 102 ? -6.245 -7.529 7.818 1.00 90.56 102 ILE A C 1
ATOM 827 O O . ILE A 1 102 ? -7.302 -6.894 7.831 1.00 90.56 102 ILE A O 1
A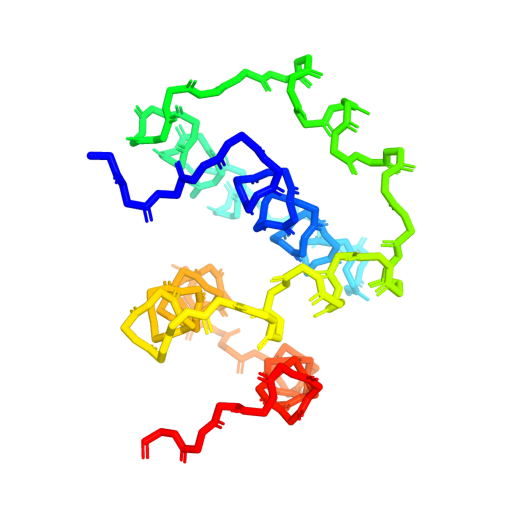TOM 831 N N . ASP A 1 103 ? -6.185 -8.829 8.130 1.00 90.75 103 ASP A N 1
ATOM 832 C CA . ASP A 1 103 ? -7.343 -9.681 8.428 1.00 90.75 103 ASP A CA 1
ATOM 833 C C . ASP A 1 103 ? -8.415 -9.580 7.329 1.00 90.75 103 ASP A C 1
ATOM 835 O O . ASP A 1 103 ? -9.571 -9.237 7.585 1.00 90.75 103 ASP A O 1
ATOM 839 N N . TYR A 1 104 ? -7.998 -9.773 6.073 1.00 89.56 104 TYR A N 1
ATOM 840 C CA . TYR A 1 104 ? -8.900 -9.823 4.925 1.00 89.56 104 TYR A CA 1
ATOM 841 C C . TYR A 1 104 ? -9.060 -11.267 4.452 1.00 89.56 104 TYR A C 1
ATOM 843 O O . TYR A 1 104 ? -8.086 -11.918 4.077 1.00 89.56 104 TYR A O 1
ATOM 851 N N . LYS A 1 105 ? -10.295 -11.779 4.477 1.00 79.81 105 LYS A N 1
ATOM 852 C CA . LYS A 1 105 ? -10.567 -13.201 4.215 1.00 79.81 105 LYS A CA 1
ATOM 853 C C . LYS A 1 105 ? -10.829 -13.548 2.748 1.00 79.81 105 LYS A C 1
ATOM 855 O O . LYS A 1 105 ? -10.702 -14.725 2.427 1.00 79.81 105 LYS A O 1
ATOM 860 N N . GLY A 1 106 ? -11.033 -12.546 1.884 1.00 58.84 106 GLY A N 1
ATOM 861 C CA . GLY A 1 106 ? -11.330 -12.747 0.459 1.00 58.84 106 GLY A CA 1
ATOM 862 C C . GLY A 1 106 ? -12.744 -13.251 0.244 1.00 58.84 106 GLY A C 1
ATOM 863 O O . GLY A 1 106 ? -13.004 -14.417 0.605 1.00 58.84 106 GLY A O 1
#

Nearest PDB structures (foldseek):
  2h5n-assembly1_B  TM=8.724E-01  e=7.471E-04  Porphyromonas gingivalis
  2h5n-assembly1_A  TM=8.591E-01  e=7.092E-04  Porphyromonas gingivalis
  2h5n-assembly1_C  TM=8.580E-01  e=8.733E-04  Porphyromonas gingivalis

Radius of gyration: 12.72 Å; Cα contacts (8 Å, |Δi|>4): 88; chains: 1; bounding box: 30×31×28 Å

Organism: NCBI:txid2494373

pLDDT: mean 85.16, std 8.94, range [51.12, 95.12]

InterPro domains:
  IPR029024 TerB-like [G3DSA:1.10.3680.10] (1-106)
  IPR029024 TerB-like [SSF158682] (3-103)

Solvent-accessible surface area (backbone atoms only — not comparable to full-atom values): 6071 Å² total; per-residue (Å²): 130,91,60,54,75,66,50,44,30,27,52,52,30,53,53,54,48,58,53,52,67,86,74,62,77,51,72,60,49,55,51,51,51,54,48,47,26,64,77,69,70,52,55,70,69,52,50,60,58,17,65,72,52,50,72,68,55,26,40,52,50,50,37,71,45,57,67,74,53,43,51,52,51,52,50,53,52,50,53,55,52,38,66,85,72,67,64,45,73,68,54,53,51,51,53,50,51,50,35,60,66,32,71,57,85,127

Secondary structure (DSSP, 8-state):
--S-HHHHHHHHHHHHHHTTSSS---HHHHHHHHHHHHHHT--HHHHHHHTTS-HHHHHHHHHTS-HHHHHHHHHHHHHHHTSSS---HHHHHHHHHHHHHTT---

Sequence (106 aa):
MLFEKNEKKAVVKVVNDMMLSDGVIDVQEVVYLSLLKKKFKFDDKFIEESKKLTTSDSVSILKGMPDQKKEW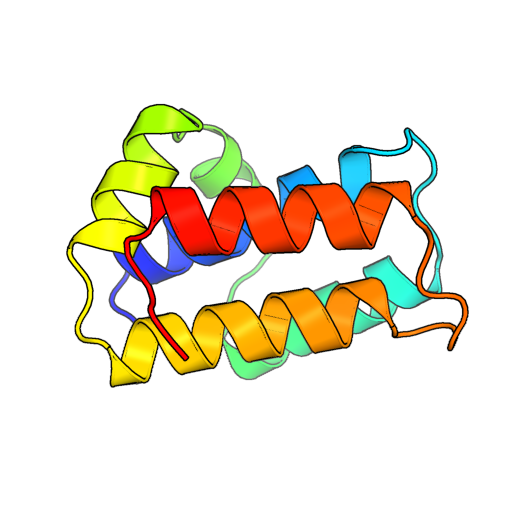VMKILFEMANVDNDFDANEKILLENIRVLIDYKG

Foldseek 3Di:
DLDDLQLVLLLLLLLVCLCPVVPDHDPLLVVLVVVVCVVVVHDVVSSVVSVPDDNVSSLVSLLPDDLVSVVVSLVSLVCSCCSVPCNDPRSVVSSVVSCVSSVHDD

Mean predicted aligned error: 4.66 Å